Protein AF-X1E8R8-F1 (afdb_monomer_lite)

Secondary structure (DSSP, 8-state):
-PPP-SHHHHHHHHHHHHHT--TTSEEE----SHHHHHTTHHHHHHHHHHHHHHTT-TTTEEE-

Organism: NCBI:txid412755

Sequence (64 aa):
MPKLNSATELEELRQDILSKRDPNKRCIAICAGTGCLALGCGKVITAFKEEVRKQGLEGKIDIR

Foldseek 3Di:
DDDDDDPVSVVVVVVVVVVPDDPPQAEDEFDPDPVCVVVPCVVVLVVVVVVCVVVVNVPRYYYD

Radius of gyration: 15.38 Å; chains: 1; bounding box: 28×34×33 Å

Structure (mmCIF, N/CA/C/O backbone):
data_AF-X1E8R8-F1
#
_entry.id   AF-X1E8R8-F1
#
loop_
_atom_site.group_PDB
_atom_site.id
_atom_site.type_symbol
_atom_site.label_atom_id
_atom_site.label_alt_id
_atom_site.label_comp_id
_atom_site.label_asym_id
_atom_site.label_entity_id
_atom_site.label_seq_id
_atom_site.pdbx_PDB_ins_code
_atom_site.Cartn_x
_atom_site.Cartn_y
_atom_site.Cartn_z
_atom_site.occupancy
_atom_site.B_iso_or_equiv
_atom_site.auth_seq_id
_atom_site.auth_comp_id
_atom_site.auth_asym_id
_atom_site.auth_atom_id
_atom_site.pdbx_PDB_model_num
ATOM 1 N N . MET A 1 1 ? 2.003 14.161 2.299 1.00 70.62 1 MET A N 1
ATOM 2 C CA . MET A 1 1 ? 1.297 14.363 3.583 1.00 70.62 1 MET A CA 1
ATOM 3 C C . MET A 1 1 ? 1.585 15.771 4.064 1.00 70.62 1 MET A C 1
ATOM 5 O O . MET A 1 1 ? 2.716 16.210 3.869 1.00 70.62 1 MET A O 1
ATOM 9 N N . PRO A 1 2 ? 0.596 16.477 4.632 1.00 86.00 2 PRO A N 1
ATOM 10 C CA . PRO A 1 2 ? 0.855 17.738 5.316 1.00 86.00 2 PRO A CA 1
ATOM 11 C C . PRO A 1 2 ? 1.832 17.513 6.478 1.00 86.00 2 PRO A C 1
ATOM 13 O O . PRO A 1 2 ? 1.926 16.408 7.017 1.00 86.00 2 PRO A O 1
ATOM 16 N N . LYS A 1 3 ? 2.585 18.554 6.833 1.00 94.12 3 LYS A N 1
ATOM 17 C CA . LYS A 1 3 ? 3.478 18.523 7.993 1.00 94.12 3 LYS A CA 1
ATOM 18 C C . LYS A 1 3 ? 2.632 18.489 9.269 1.00 94.12 3 LYS A C 1
ATOM 20 O O . LYS A 1 3 ? 1.785 19.358 9.441 1.00 94.12 3 LYS A O 1
ATOM 25 N N . LEU A 1 4 ? 2.888 17.506 10.130 1.00 96.88 4 LEU A N 1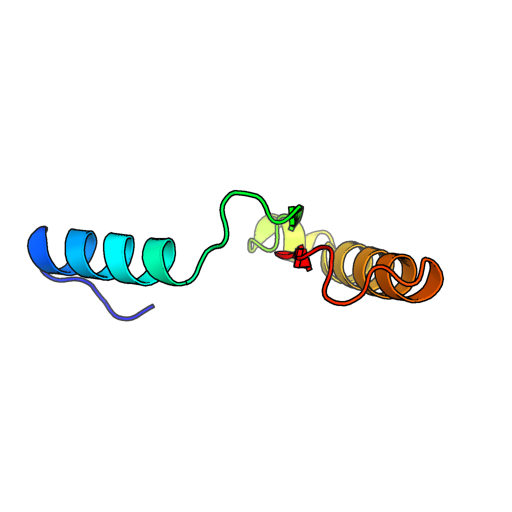
ATOM 26 C CA . LEU A 1 4 ? 2.294 17.405 11.464 1.00 96.88 4 LEU A CA 1
ATOM 27 C C . LEU A 1 4 ? 3.151 18.197 12.454 1.00 96.88 4 LEU A C 1
ATOM 29 O O . LEU A 1 4 ? 4.379 18.084 12.431 1.00 96.88 4 LEU A O 1
ATOM 33 N N . ASN A 1 5 ? 2.516 18.998 13.302 1.00 97.06 5 ASN A N 1
ATOM 34 C CA . ASN A 1 5 ? 3.182 19.947 14.197 1.00 97.06 5 ASN A CA 1
ATOM 35 C C . ASN A 1 5 ? 3.075 19.557 15.675 1.00 97.06 5 ASN A C 1
ATOM 37 O O . ASN A 1 5 ? 3.705 20.192 16.518 1.00 97.06 5 ASN A O 1
ATOM 41 N N . SER A 1 6 ? 2.311 18.514 16.004 1.00 97.94 6 SER A N 1
ATOM 42 C CA . SER A 1 6 ? 2.142 18.045 17.379 1.00 97.94 6 SER A CA 1
ATOM 43 C C . SER A 1 6 ? 1.898 16.536 17.460 1.00 97.94 6 SER A C 1
ATOM 45 O O . SER A 1 6 ? 1.530 15.886 16.479 1.00 97.94 6 SER A O 1
ATOM 47 N N . ALA A 1 7 ? 2.092 15.970 18.655 1.00 97.81 7 ALA A N 1
ATOM 48 C CA . ALA A 1 7 ? 1.748 14.577 18.935 1.00 97.81 7 ALA A CA 1
ATOM 49 C C . ALA A 1 7 ? 0.234 14.323 18.822 1.00 97.81 7 ALA A C 1
ATOM 51 O O . ALA A 1 7 ? -0.174 13.257 18.370 1.00 97.81 7 ALA A O 1
ATOM 52 N N . THR A 1 8 ? -0.589 15.315 19.177 1.00 98.00 8 THR A N 1
ATOM 53 C CA . THR A 1 8 ? -2.049 15.243 19.045 1.00 98.00 8 THR A CA 1
ATOM 54 C C . THR A 1 8 ? -2.467 15.129 17.581 1.00 98.00 8 THR A C 1
ATOM 56 O O . THR A 1 8 ? -3.213 14.217 17.245 1.00 98.00 8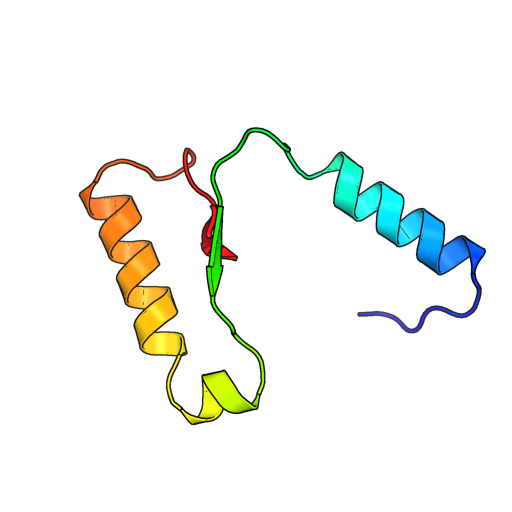 THR A O 1
ATOM 59 N N . GLU A 1 9 ? -1.913 15.963 16.692 1.00 97.50 9 GLU A N 1
ATOM 60 C CA . GLU A 1 9 ? -2.188 15.880 15.246 1.00 97.50 9 GLU A CA 1
ATOM 61 C C . GLU A 1 9 ? -1.788 14.516 14.658 1.00 97.50 9 GLU A C 1
ATOM 63 O O . GLU A 1 9 ? -2.470 13.975 13.787 1.00 97.50 9 GLU A O 1
ATOM 68 N N . LEU A 1 10 ? -0.681 13.935 15.137 1.00 97.00 10 LEU A N 1
ATOM 69 C CA . LEU A 1 10 ? -0.260 12.596 14.726 1.00 97.00 10 LEU A CA 1
ATOM 70 C C . LEU A 1 10 ? -1.262 11.522 15.164 1.00 97.00 10 LEU A C 1
ATOM 72 O O . LEU A 1 10 ? -1.573 10.622 14.382 1.00 97.00 10 LEU A O 1
ATOM 76 N N . GLU A 1 11 ? -1.764 11.610 16.394 1.00 98.00 11 GLU A N 1
ATOM 77 C CA . GLU A 1 11 ? -2.731 10.649 16.918 1.00 98.00 11 GLU A CA 1
ATOM 78 C C . GLU A 1 11 ? -4.091 10.774 16.222 1.00 98.00 11 GLU A C 1
ATOM 80 O O . GLU A 1 11 ? -4.671 9.761 15.837 1.00 98.00 11 GLU A O 1
ATOM 85 N N . GLU A 1 12 ? -4.563 11.993 15.959 1.00 96.69 12 GLU A N 1
ATOM 86 C CA . GLU A 1 12 ? -5.783 12.238 15.183 1.00 96.69 12 GLU A CA 1
ATOM 87 C C . GLU A 1 12 ? -5.681 11.644 13.775 1.00 96.69 12 GLU A C 1
ATOM 89 O O . GLU A 1 12 ? -6.578 10.919 13.336 1.00 96.69 12 GLU A O 1
ATOM 94 N N . LEU A 1 13 ? -4.553 11.864 13.090 1.00 96.31 13 LEU A N 1
ATOM 95 C CA . LEU A 1 13 ? -4.313 11.267 11.779 1.00 96.31 13 LEU A CA 1
ATOM 96 C C . LEU A 1 13 ? -4.284 9.735 11.851 1.00 96.31 13 LEU A C 1
ATOM 98 O O . LEU A 1 13 ? -4.813 9.060 10.965 1.00 96.31 13 LEU A O 1
ATOM 102 N N . ARG A 1 14 ? -3.677 9.164 12.898 1.00 95.81 14 ARG A N 1
ATOM 103 C CA . ARG A 1 14 ? -3.663 7.713 13.107 1.00 95.81 14 ARG A CA 1
ATOM 104 C C . ARG A 1 14 ? -5.083 7.170 13.262 1.00 95.81 14 ARG A C 1
ATOM 106 O O . ARG A 1 14 ? -5.405 6.169 12.622 1.00 95.81 14 ARG A O 1
ATOM 113 N N . GLN A 1 15 ? -5.925 7.822 14.063 1.00 97.44 15 GLN A N 1
ATOM 114 C CA . GLN A 1 15 ? -7.319 7.418 14.265 1.00 97.44 15 GLN A CA 1
ATOM 115 C C . GLN A 1 15 ? -8.154 7.551 12.988 1.00 97.44 15 GLN A C 1
ATOM 117 O O . GLN A 1 15 ? -8.906 6.635 12.661 1.00 97.44 15 GLN A O 1
ATOM 122 N N . ASP A 1 16 ? -7.976 8.625 12.215 1.00 96.00 16 ASP A N 1
ATOM 123 C CA . ASP A 1 16 ? -8.640 8.804 10.916 1.00 96.00 16 ASP A CA 1
ATOM 124 C C . ASP A 1 16 ? -8.248 7.712 9.904 1.00 96.00 16 ASP A C 1
ATOM 126 O O . ASP A 1 16 ? -9.093 7.170 9.189 1.00 96.00 16 ASP A O 1
ATOM 130 N N . ILE A 1 17 ? -6.969 7.323 9.867 1.00 93.94 17 ILE A N 1
ATOM 131 C CA . ILE A 1 17 ? -6.503 6.221 9.017 1.00 93.94 17 ILE A CA 1
ATOM 132 C C . ILE A 1 17 ? -7.104 4.886 9.469 1.00 93.94 17 ILE A C 1
ATOM 134 O O . ILE A 1 17 ? -7.466 4.064 8.625 1.00 93.94 17 ILE A O 1
ATOM 138 N N . LEU A 1 18 ? -7.174 4.638 10.779 1.00 94.44 18 LEU A N 1
ATOM 139 C CA . LEU A 1 18 ? -7.705 3.390 11.324 1.00 94.44 18 LEU A CA 1
ATOM 140 C C . LEU A 1 18 ? -9.221 3.274 11.142 1.00 94.44 18 LEU A C 1
ATOM 142 O O . LEU A 1 18 ? -9.683 2.195 10.788 1.00 94.44 18 LEU A O 1
ATOM 146 N N . SER A 1 19 ? -9.980 4.361 11.297 1.00 95.94 19 SER A N 1
ATOM 147 C CA . SER A 1 19 ? -11.445 4.353 11.154 1.00 95.94 19 SER A CA 1
ATOM 148 C C . SER A 1 19 ? -11.912 3.997 9.738 1.00 95.94 19 SER A C 1
ATOM 150 O O . SER A 1 19 ? -12.981 3.418 9.560 1.00 95.94 19 SER A O 1
ATOM 152 N N . LYS A 1 20 ? -11.090 4.290 8.723 1.00 92.44 20 LYS A N 1
ATOM 153 C CA . LYS A 1 20 ? -11.352 3.973 7.308 1.00 92.44 20 LYS A CA 1
ATOM 154 C C . LYS A 1 20 ? -10.929 2.558 6.909 1.00 92.44 20 LYS A C 1
ATOM 156 O O . LYS A 1 20 ? -11.216 2.130 5.791 1.00 92.44 20 LYS A O 1
ATOM 161 N N . ARG A 1 21 ? -10.192 1.842 7.763 1.00 91.00 21 ARG A N 1
ATOM 162 C CA . ARG A 1 21 ? -9.661 0.508 7.456 1.00 91.00 21 ARG A CA 1
ATOM 163 C C . ARG A 1 21 ? -10.574 -0.565 8.025 1.00 91.00 21 ARG A C 1
ATOM 165 O O . ARG A 1 21 ? -10.796 -0.621 9.226 1.00 91.00 21 ARG A O 1
ATOM 172 N N . ASP A 1 22 ? -11.003 -1.482 7.166 1.00 91.88 22 ASP A N 1
ATOM 173 C CA . ASP A 1 22 ? -11.575 -2.750 7.611 1.00 91.88 22 ASP A CA 1
ATOM 174 C C . ASP A 1 22 ? -10.429 -3.710 7.999 1.00 91.88 22 ASP A C 1
ATOM 176 O O . ASP A 1 22 ? -9.639 -4.086 7.124 1.00 91.88 22 ASP A O 1
ATOM 180 N N . PRO A 1 23 ? -10.299 -4.102 9.282 1.00 90.19 23 PRO A N 1
ATOM 181 C CA . PRO A 1 23 ? -9.249 -5.015 9.732 1.00 90.19 23 PRO A CA 1
ATOM 182 C C . PRO A 1 23 ? -9.414 -6.443 9.194 1.00 90.19 23 PRO A C 1
ATOM 184 O O . PRO A 1 23 ? -8.442 -7.194 9.169 1.00 90.19 23 PRO A O 1
ATOM 187 N N . ASN A 1 24 ? -10.615 -6.824 8.750 1.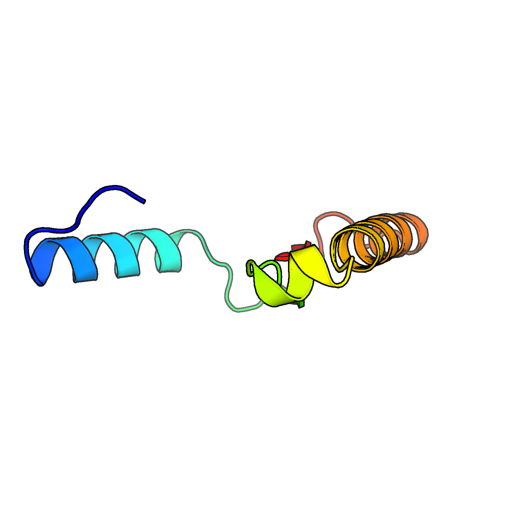00 92.31 24 ASN A N 1
ATOM 188 C CA . ASN A 1 24 ? -10.904 -8.158 8.224 1.00 92.31 24 ASN A CA 1
ATOM 189 C C . ASN A 1 24 ? -10.767 -8.233 6.699 1.00 92.31 24 ASN A C 1
ATOM 191 O O . ASN A 1 24 ? -10.760 -9.326 6.121 1.00 92.31 24 ASN A O 1
ATOM 195 N N . LYS A 1 25 ? -10.646 -7.084 6.028 1.00 93.44 25 LYS A N 1
ATOM 196 C CA . LYS A 1 25 ? -10.464 -7.043 4.583 1.00 93.44 25 LYS A CA 1
ATOM 197 C C . LYS A 1 25 ? -9.046 -7.462 4.222 1.00 93.44 25 LYS A C 1
ATOM 199 O O . LYS A 1 25 ? -8.059 -6.880 4.674 1.00 93.44 25 LYS A O 1
ATOM 204 N N . ARG A 1 26 ? -8.940 -8.470 3.355 1.00 94.81 26 ARG A N 1
ATOM 205 C CA . ARG A 1 26 ? -7.650 -8.947 2.849 1.00 94.81 26 ARG A CA 1
ATOM 206 C C . ARG A 1 26 ? -6.965 -7.840 2.053 1.00 94.81 26 ARG A C 1
ATOM 208 O O . ARG A 1 26 ? -7.600 -7.144 1.263 1.00 94.81 26 ARG A O 1
ATOM 215 N N . CYS A 1 27 ? -5.660 -7.710 2.241 1.00 95.12 27 CYS A N 1
ATOM 216 C CA . CYS A 1 27 ? -4.861 -6.668 1.618 1.00 95.12 27 CYS A CA 1
ATOM 217 C C . CYS A 1 27 ? -3.536 -7.247 1.127 1.00 95.12 27 CYS A C 1
ATOM 219 O O . CYS A 1 27 ? -2.881 -7.996 1.849 1.00 95.12 27 CYS A O 1
ATOM 221 N N . ILE A 1 28 ? -3.127 -6.851 -0.074 1.00 96.06 28 ILE A N 1
ATOM 222 C CA . ILE A 1 28 ? -1.795 -7.095 -0.621 1.00 96.06 28 ILE A CA 1
ATOM 223 C C . ILE A 1 28 ? -1.052 -5.762 -0.574 1.00 96.06 28 ILE A C 1
ATOM 225 O O . ILE A 1 28 ? -1.456 -4.810 -1.239 1.00 96.06 28 ILE A O 1
ATOM 229 N N . ALA A 1 29 ? -0.002 -5.686 0.243 1.00 95.75 29 ALA A N 1
ATOM 230 C CA . ALA A 1 29 ? 0.850 -4.505 0.341 1.00 95.75 29 ALA A CA 1
ATOM 231 C C . ALA A 1 29 ? 2.077 -4.672 -0.564 1.00 95.75 29 ALA A C 1
ATOM 233 O O . ALA A 1 29 ? 2.823 -5.643 -0.431 1.00 95.75 29 ALA A O 1
ATOM 234 N N . ILE A 1 30 ? 2.289 -3.727 -1.475 1.00 96.06 30 ILE A N 1
ATOM 235 C CA . ILE A 1 30 ? 3.381 -3.722 -2.443 1.00 96.06 30 ILE A CA 1
ATOM 236 C C . ILE A 1 30 ? 4.231 -2.478 -2.193 1.00 96.06 30 ILE A C 1
ATOM 238 O O . ILE A 1 30 ? 3.742 -1.352 -2.203 1.00 96.06 30 ILE A O 1
ATOM 242 N N . CYS A 1 31 ? 5.538 -2.662 -1.990 1.00 95.62 31 CYS A N 1
ATOM 243 C CA . CYS A 1 31 ? 6.445 -1.530 -1.825 1.00 95.62 31 CYS A CA 1
ATOM 244 C C . CYS A 1 31 ? 6.420 -0.625 -3.067 1.00 95.62 31 CYS A C 1
ATOM 246 O O . CYS A 1 31 ? 6.870 -1.017 -4.144 1.00 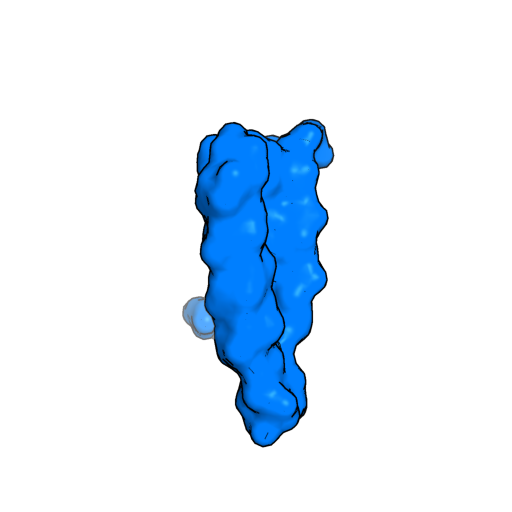95.62 31 CYS A O 1
ATOM 248 N N . ALA A 1 32 ? 5.959 0.610 -2.883 1.00 95.56 32 ALA A N 1
ATOM 249 C CA . ALA A 1 32 ? 5.983 1.681 -3.878 1.00 95.56 32 ALA A CA 1
ATOM 250 C C . ALA A 1 32 ? 6.878 2.857 -3.441 1.00 95.56 32 ALA A C 1
ATOM 252 O O . ALA A 1 32 ? 6.698 3.988 -3.883 1.00 95.56 32 ALA A O 1
ATOM 253 N N . GLY A 1 33 ? 7.838 2.605 -2.543 1.00 95.25 33 GLY A N 1
ATOM 254 C CA . GLY A 1 33 ? 8.852 3.594 -2.176 1.00 95.25 33 GLY A CA 1
ATOM 255 C C . GLY A 1 33 ? 9.820 3.872 -3.329 1.00 95.25 33 GLY A C 1
ATOM 256 O O . GLY A 1 33 ? 9.923 3.080 -4.267 1.00 95.25 33 GLY A O 1
ATOM 257 N N . THR A 1 34 ? 10.578 4.967 -3.237 1.00 96.12 34 THR A N 1
ATOM 258 C CA . THR A 1 34 ? 11.477 5.443 -4.305 1.00 96.12 34 THR A CA 1
ATOM 259 C C . THR A 1 34 ? 12.424 4.359 -4.830 1.00 96.12 34 THR A C 1
ATOM 261 O O . THR A 1 34 ? 12.584 4.227 -6.039 1.00 96.12 34 THR A O 1
ATOM 264 N N . GLY A 1 35 ? 13.000 3.535 -3.944 1.00 97.12 35 GLY A N 1
ATOM 265 C CA . GLY A 1 35 ? 13.880 2.431 -4.346 1.00 97.12 35 GLY A CA 1
ATOM 266 C C . GLY A 1 35 ? 13.155 1.341 -5.145 1.00 97.12 35 GLY A C 1
ATOM 267 O O . GLY A 1 35 ? 13.612 0.949 -6.212 1.00 97.12 35 GLY A O 1
ATOM 268 N N . CYS A 1 36 ? 11.986 0.896 -4.679 1.00 97.19 36 CYS A N 1
ATOM 269 C CA . CYS A 1 36 ? 11.174 -0.112 -5.370 1.00 97.19 36 CYS A CA 1
ATOM 270 C C . CYS A 1 36 ? 10.659 0.408 -6.723 1.00 97.19 36 CYS A C 1
ATOM 272 O O . CYS A 1 36 ? 10.655 -0.325 -7.714 1.00 97.19 36 CYS A O 1
ATOM 274 N N . LEU A 1 37 ? 10.273 1.687 -6.780 1.00 95.88 37 LEU A N 1
ATOM 275 C CA . LEU A 1 37 ? 9.840 2.344 -8.013 1.00 95.88 37 LEU A CA 1
ATOM 276 C C . LEU A 1 37 ? 10.967 2.410 -9.044 1.00 95.88 37 LEU A C 1
ATOM 278 O O . LEU A 1 37 ? 10.733 2.062 -10.200 1.00 95.88 37 LEU A O 1
ATOM 282 N N . ALA A 1 38 ? 12.184 2.781 -8.631 1.00 97.06 38 ALA A N 1
ATOM 283 C CA . ALA A 1 38 ? 13.355 2.805 -9.510 1.00 97.06 38 ALA A CA 1
ATOM 284 C C . ALA A 1 38 ? 13.681 1.419 -10.097 1.00 97.06 38 ALA A C 1
ATOM 286 O O . ALA A 1 38 ? 14.160 1.318 -11.223 1.00 97.06 38 ALA A O 1
ATOM 287 N N . LEU A 1 39 ? 13.357 0.352 -9.363 1.00 97.12 39 LEU A N 1
ATOM 288 C CA . LEU A 1 39 ? 13.498 -1.039 -9.803 1.00 97.12 39 LEU A CA 1
ATOM 289 C C . LEU A 1 39 ? 12.280 -1.565 -10.587 1.00 97.12 39 LEU A C 1
ATOM 291 O O . LEU A 1 39 ? 12.228 -2.740 -10.943 1.00 97.12 39 LEU A O 1
ATOM 295 N N . GLY A 1 40 ? 11.295 -0.714 -10.883 1.00 95.25 40 GLY A N 1
ATOM 296 C CA . GLY A 1 40 ? 10.161 -1.060 -11.736 1.00 95.25 40 GLY A CA 1
ATOM 297 C C . GLY A 1 40 ? 8.991 -1.739 -11.023 1.00 95.25 40 GLY A C 1
ATOM 298 O O . GLY A 1 40 ? 8.198 -2.412 -11.689 1.00 95.25 40 GLY A O 1
ATOM 299 N N . CYS A 1 41 ? 8.812 -1.543 -9.708 1.00 96.94 41 CYS A N 1
ATOM 300 C CA . 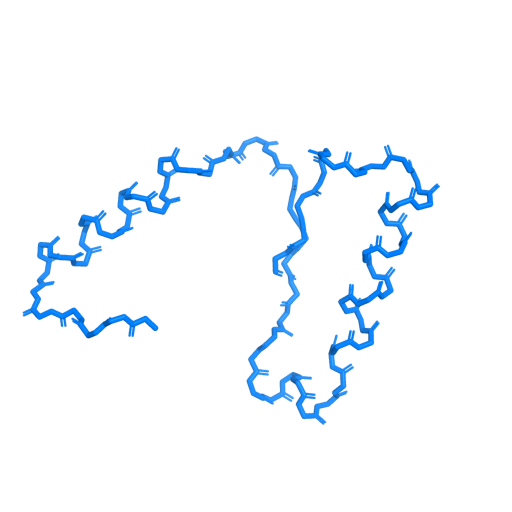CYS A 1 41 ? 7.676 -2.118 -8.972 1.00 96.94 41 CYS A CA 1
ATOM 301 C C . CYS A 1 41 ? 6.300 -1.709 -9.531 1.00 96.94 41 CYS A C 1
ATOM 303 O O . CYS A 1 41 ? 5.320 -2.415 -9.309 1.00 96.94 41 CYS A O 1
ATOM 305 N N . GLY A 1 42 ? 6.216 -0.640 -10.333 1.00 96.81 42 GLY A N 1
ATOM 306 C CA . GLY A 1 42 ? 4.998 -0.280 -11.062 1.00 96.81 42 GLY A CA 1
ATOM 307 C C . GLY A 1 42 ? 4.442 -1.429 -11.915 1.00 96.81 42 GLY A C 1
ATOM 308 O O . GLY A 1 42 ? 3.234 -1.643 -11.931 1.00 96.81 42 GLY A O 1
ATOM 309 N N . LYS A 1 43 ? 5.310 -2.238 -12.544 1.00 97.75 43 LYS A N 1
ATOM 310 C CA . LYS A 1 43 ? 4.890 -3.432 -13.301 1.00 97.75 43 LYS A CA 1
ATOM 311 C C . LYS A 1 43 ? 4.265 -4.492 -12.394 1.00 97.75 43 LYS A C 1
ATOM 313 O O . LYS A 1 43 ? 3.282 -5.119 -12.773 1.00 97.75 43 LYS A O 1
ATOM 318 N N . VAL A 1 44 ? 4.808 -4.652 -11.186 1.00 97.00 44 VAL A N 1
ATOM 319 C CA . VAL A 1 44 ? 4.287 -5.577 -10.170 1.00 97.00 44 VAL A CA 1
ATOM 320 C C . VAL A 1 44 ? 2.905 -5.119 -9.707 1.00 97.00 44 VAL A C 1
ATOM 322 O O . VAL A 1 44 ? 1.965 -5.907 -9.725 1.00 97.00 44 VAL A O 1
ATOM 325 N N . ILE A 1 45 ? 2.745 -3.832 -9.382 1.00 97.56 45 ILE A N 1
ATOM 326 C CA . ILE A 1 45 ? 1.453 -3.257 -8.975 1.00 97.56 45 ILE A CA 1
ATOM 327 C C . ILE A 1 45 ? 0.392 -3.475 -10.062 1.00 97.56 45 ILE A C 1
ATOM 329 O O . ILE A 1 45 ? -0.724 -3.895 -9.754 1.00 97.56 45 ILE A O 1
ATOM 333 N N . THR A 1 46 ? 0.728 -3.217 -11.329 1.00 97.81 46 THR A N 1
ATOM 334 C CA . THR A 1 46 ? -0.191 -3.440 -12.455 1.00 97.81 46 THR A CA 1
ATOM 335 C C . THR A 1 46 ? -0.566 -4.913 -12.596 1.00 97.81 46 THR A C 1
ATOM 337 O O . THR A 1 46 ? -1.754 -5.219 -12.677 1.00 97.81 46 THR A O 1
ATOM 340 N N . ALA A 1 47 ? 0.409 -5.824 -12.541 1.00 97.94 47 ALA A N 1
ATOM 341 C CA . ALA A 1 47 ? 0.157 -7.259 -12.649 1.00 97.94 47 ALA A CA 1
ATOM 342 C C . ALA A 1 47 ? -0.790 -7.768 -11.548 1.00 97.94 47 ALA A C 1
ATOM 344 O O . ALA A 1 47 ? -1.734 -8.498 -11.840 1.00 97.94 47 ALA A O 1
ATOM 345 N N . PHE A 1 48 ? -0.608 -7.326 -10.299 1.00 97.62 48 PHE A N 1
ATOM 346 C CA . PHE A 1 48 ? -1.521 -7.684 -9.209 1.00 97.62 48 PHE A CA 1
ATOM 347 C C . PHE A 1 48 ? -2.933 -7.129 -9.419 1.00 97.62 48 PHE A C 1
ATOM 349 O O . PHE A 1 48 ? -3.906 -7.838 -9.169 1.00 97.62 48 PHE A O 1
ATOM 356 N N . LYS A 1 49 ? -3.071 -5.887 -9.902 1.00 96.88 49 LYS A N 1
ATOM 357 C CA . LYS A 1 49 ? -4.390 -5.302 -10.207 1.00 96.88 49 LYS A CA 1
ATOM 358 C C . LYS A 1 49 ? -5.120 -6.088 -11.292 1.00 96.88 49 LYS A C 1
ATOM 360 O O . LYS A 1 49 ? -6.314 -6.344 -11.161 1.00 96.88 49 LYS A O 1
ATOM 365 N N . GLU A 1 50 ? -4.413 -6.474 -12.349 1.00 98.00 50 GLU A N 1
A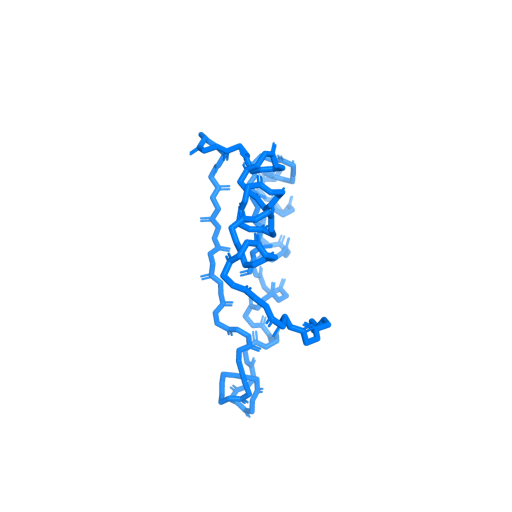TOM 366 C CA . GLU A 1 50 ? -4.974 -7.297 -13.421 1.00 98.00 50 GLU A CA 1
ATOM 367 C C . GLU A 1 50 ? -5.368 -8.687 -12.928 1.00 98.00 50 GLU A C 1
ATOM 369 O O . GLU A 1 50 ? -6.435 -9.176 -13.287 1.00 98.00 50 GLU A O 1
ATOM 374 N N . GLU A 1 51 ? -4.547 -9.311 -12.087 1.00 97.69 51 GLU A N 1
ATOM 375 C CA . GLU A 1 51 ? -4.832 -10.645 -11.566 1.00 97.69 51 GLU A CA 1
ATOM 376 C C . GLU A 1 51 ? -6.035 -10.651 -10.615 1.00 97.69 51 GLU A C 1
ATOM 378 O O . GLU A 1 51 ? -6.928 -11.486 -10.750 1.00 97.69 51 GLU A O 1
ATOM 383 N N . VAL A 1 52 ? -6.137 -9.664 -9.718 1.00 97.44 52 VAL A N 1
ATOM 384 C CA . VAL A 1 52 ? -7.316 -9.492 -8.851 1.00 97.44 52 VAL A CA 1
ATOM 385 C C . VAL A 1 52 ? -8.595 -9.337 -9.679 1.00 97.44 52 VAL A C 1
ATOM 387 O O . VAL A 1 52 ? -9.629 -9.908 -9.320 1.00 97.44 52 VAL A O 1
ATOM 390 N N . ARG A 1 53 ? -8.528 -8.629 -10.814 1.00 97.31 53 ARG A N 1
ATOM 391 C CA . ARG A 1 53 ? -9.643 -8.532 -11.765 1.00 97.31 53 ARG A CA 1
ATOM 392 C C . ARG A 1 53 ? -9.961 -9.863 -12.426 1.00 97.31 53 ARG A C 1
ATOM 394 O O . ARG A 1 53 ? -11.120 -10.268 -12.421 1.00 97.31 53 ARG A O 1
ATOM 401 N N . LYS A 1 54 ? -8.954 -10.553 -12.969 1.00 98.25 54 LYS A N 1
ATOM 402 C CA . LYS A 1 54 ? -9.122 -11.856 -13.637 1.00 98.25 54 LYS A CA 1
ATOM 403 C C . LYS A 1 54 ? -9.764 -12.893 -12.718 1.00 98.25 54 LYS A C 1
ATOM 405 O O . LYS A 1 54 ? -10.587 -13.675 -13.177 1.00 98.25 54 LYS A O 1
ATOM 410 N N . GLN A 1 55 ? -9.442 -12.861 -11.426 1.00 97.69 55 GLN A N 1
ATOM 411 C CA . GLN A 1 55 ? -10.022 -13.765 -10.431 1.00 97.69 55 GLN A CA 1
ATOM 412 C C . GLN A 1 55 ? -11.389 -13.313 -9.885 1.00 97.69 55 GLN A C 1
ATOM 414 O O . GLN A 1 55 ? -11.964 -13.997 -9.038 1.00 97.69 55 GLN A O 1
ATOM 419 N N . GLY A 1 56 ? -11.927 -12.166 -10.318 1.00 96.94 56 GLY A N 1
ATOM 420 C CA . GLY A 1 56 ? -13.201 -11.645 -9.808 1.00 96.94 56 GLY A CA 1
ATOM 421 C C . GLY A 1 56 ? -13.146 -11.262 -8.321 1.00 96.94 56 GLY A C 1
ATOM 422 O O . GLY A 1 56 ? -14.131 -11.401 -7.589 1.00 96.94 56 GLY A O 1
ATOM 423 N N . LEU A 1 57 ? -11.975 -10.821 -7.854 1.00 96.69 57 LEU A N 1
ATOM 424 C CA . LEU A 1 57 ? -11.709 -10.442 -6.463 1.00 96.69 57 LEU A CA 1
ATOM 425 C C . LEU A 1 57 ? -11.703 -8.920 -6.254 1.00 96.69 57 LEU A C 1
ATOM 427 O O . LEU A 1 57 ? -11.413 -8.455 -5.148 1.00 96.69 57 LEU A O 1
ATOM 431 N N . GLU A 1 58 ? -12.048 -8.143 -7.284 1.00 93.62 58 GLU A N 1
ATOM 432 C CA . GLU A 1 58 ? -12.218 -6.693 -7.176 1.00 93.62 58 GLU A CA 1
ATOM 433 C C . GLU A 1 58 ? -13.195 -6.347 -6.043 1.00 93.62 58 GLU A C 1
ATOM 435 O O . GLU A 1 58 ? -14.236 -6.979 -5.857 1.00 93.62 58 GLU A O 1
ATOM 440 N N . GLY A 1 59 ? -12.813 -5.381 -5.208 1.00 91.06 59 GLY A N 1
ATOM 441 C CA . GLY A 1 59 ? -13.578 -4.982 -4.025 1.00 91.06 59 GLY A CA 1
ATOM 442 C C . GLY A 1 59 ? -13.430 -5.907 -2.810 1.00 91.06 59 GLY A C 1
ATOM 443 O O . GLY A 1 59 ? -13.617 -5.431 -1.691 1.00 91.06 59 GLY A O 1
ATOM 444 N N . LYS A 1 60 ? -13.028 -7.176 -2.986 1.00 93.81 60 LYS A N 1
ATOM 445 C CA . LYS A 1 60 ? -12.799 -8.141 -1.887 1.00 93.81 60 LYS A CA 1
ATOM 446 C C . LYS A 1 60 ? -11.383 -8.079 -1.319 1.00 93.81 60 LYS A C 1
ATOM 448 O O . LYS A 1 60 ? -11.190 -8.373 -0.141 1.00 93.81 60 LYS A O 1
ATOM 453 N N . ILE A 1 61 ? -10.407 -7.721 -2.151 1.00 94.75 61 ILE A N 1
ATOM 454 C CA . ILE A 1 61 ? -9.004 -7.557 -1.762 1.00 94.75 61 ILE A CA 1
ATOM 455 C C . ILE A 1 61 ? -8.558 -6.136 -2.097 1.00 94.75 61 ILE A C 1
ATOM 457 O O . ILE A 1 61 ? -8.782 -5.657 -3.207 1.00 94.75 61 ILE A O 1
ATOM 461 N N . ASP A 1 62 ? -7.910 -5.476 -1.141 1.00 94.00 62 ASP A N 1
ATOM 462 C CA . ASP A 1 62 ? -7.229 -4.206 -1.383 1.00 94.00 62 ASP A CA 1
ATOM 463 C C . ASP A 1 62 ? -5.809 -4.442 -1.912 1.00 94.00 62 ASP A C 1
ATOM 465 O O . ASP A 1 62 ? -5.095 -5.326 -1.436 1.00 94.00 62 ASP A O 1
ATOM 469 N N . ILE A 1 63 ? -5.372 -3.600 -2.848 1.00 94.81 63 ILE A N 1
ATOM 470 C CA . ILE A 1 63 ? -3.964 -3.479 -3.244 1.00 94.81 63 ILE A CA 1
ATOM 471 C C . ILE A 1 63 ? -3.472 -2.125 -2.737 1.00 94.81 63 ILE A C 1
ATOM 473 O O . ILE A 1 63 ? -4.084 -1.103 -3.057 1.00 94.81 63 ILE A O 1
ATOM 477 N N . ARG A 1 64 ? -2.400 -2.125 -1.941 1.00 90.12 64 ARG A N 1
ATOM 478 C CA . ARG A 1 64 ? -1.840 -0.933 -1.287 1.00 90.12 64 ARG A CA 1
ATOM 479 C C . ARG A 1 64 ? -0.359 -0.774 -1.570 1.00 90.12 64 ARG A C 1
ATOM 481 O O . ARG A 1 64 ? 0.330 -1.813 -1.614 1.00 90.12 64 ARG A O 1
#

pLDDT: mean 95.27, std 3.9, range [70.62, 98.25]